Protein AF-A0A7Y5BK40-F1 (afdb_monomer_lite)

Structure (mmCIF, N/CA/C/O backbone):
data_AF-A0A7Y5BK40-F1
#
_entry.id   AF-A0A7Y5BK40-F1
#
loop_
_atom_site.group_PDB
_atom_site.id
_atom_site.type_symbol
_atom_site.label_atom_id
_atom_site.label_alt_id
_atom_site.label_comp_id
_atom_site.label_asym_id
_atom_site.label_entity_id
_atom_site.label_seq_id
_atom_site.pdbx_PDB_ins_code
_atom_site.Cartn_x
_atom_site.Cartn_y
_atom_site.Cartn_z
_atom_site.occupancy
_atom_site.B_iso_or_equiv
_atom_site.auth_seq_id
_atom_site.auth_comp_id
_atom_site.auth_asym_id
_atom_site.auth_atom_id
_atom_site.pdbx_PDB_model_num
ATOM 1 N N . MET A 1 1 ? -19.038 -24.715 34.604 1.00 41.62 1 MET A N 1
ATOM 2 C CA . MET A 1 1 ? -19.069 -23.880 33.387 1.00 41.62 1 MET A CA 1
ATOM 3 C C . MET A 1 1 ? -17.749 -23.137 33.323 1.00 41.62 1 MET A C 1
ATOM 5 O O . MET A 1 1 ? -17.546 -22.232 34.121 1.00 41.62 1 MET A O 1
ATOM 9 N N . SER A 1 2 ? -16.806 -23.615 32.508 1.00 33.12 2 SER A N 1
ATOM 10 C CA . SER A 1 2 ? -15.479 -23.007 32.365 1.00 33.12 2 SER A CA 1
ATOM 11 C C . SER A 1 2 ? -15.475 -21.939 31.278 1.00 33.12 2 SER A C 1
ATOM 13 O O . SER A 1 2 ? -16.133 -22.059 30.253 1.00 33.12 2 SER A O 1
ATOM 15 N N . PHE A 1 3 ? -14.690 -20.905 31.541 1.00 35.84 3 PHE A N 1
ATOM 16 C CA . PHE A 1 3 ? -14.578 -19.623 30.849 1.00 35.84 3 PHE A CA 1
ATOM 17 C C . PHE A 1 3 ? -13.839 -19.689 29.489 1.00 35.84 3 PHE A C 1
ATOM 19 O O . PHE A 1 3 ? -13.242 -18.700 29.078 1.00 35.84 3 PHE A O 1
ATOM 26 N N . LEU A 1 4 ? -13.795 -20.854 28.825 1.00 36.12 4 LEU A N 1
ATOM 27 C CA . LEU A 1 4 ? -12.798 -21.156 27.779 1.00 36.12 4 LEU A CA 1
ATOM 28 C C . LEU A 1 4 ? -13.334 -21.656 26.428 1.00 36.12 4 LEU A C 1
ATOM 30 O O . LEU A 1 4 ? -12.528 -21.908 25.539 1.00 36.12 4 LEU A O 1
ATOM 34 N N . ASP A 1 5 ? -14.646 -21.726 26.213 1.00 36.44 5 ASP A N 1
ATOM 35 C CA . ASP A 1 5 ? -15.182 -22.291 24.960 1.00 36.44 5 ASP A CA 1
ATOM 36 C C . ASP A 1 5 ? -15.628 -21.231 23.928 1.00 36.44 5 ASP A C 1
ATOM 38 O O . ASP A 1 5 ? -16.372 -21.550 23.008 1.00 36.44 5 ASP A O 1
ATOM 42 N N . PHE A 1 6 ? -15.195 -19.966 24.057 1.00 40.88 6 PHE A N 1
ATOM 43 C CA . PHE A 1 6 ? -15.760 -18.848 23.275 1.00 40.88 6 PHE A CA 1
ATOM 44 C C . PHE A 1 6 ? -14.983 -18.397 22.025 1.00 40.88 6 PHE A C 1
ATOM 46 O O . PHE A 1 6 ? -15.452 -17.495 21.345 1.00 40.88 6 PHE A O 1
ATOM 53 N N . TYR A 1 7 ? -13.836 -18.981 21.667 1.00 42.34 7 TYR A N 1
ATOM 54 C CA . TYR A 1 7 ? -13.137 -18.585 20.431 1.00 42.34 7 TYR A CA 1
ATOM 55 C C . TYR A 1 7 ? -12.443 -19.771 19.763 1.00 42.34 7 TYR A C 1
ATOM 57 O O . TYR A 1 7 ? -11.302 -20.105 20.076 1.00 42.34 7 TYR A O 1
ATOM 65 N N . LYS A 1 8 ? -13.148 -20.396 18.819 1.00 38.66 8 LYS A N 1
ATOM 66 C CA . LYS A 1 8 ? -12.575 -21.273 17.792 1.00 38.66 8 LYS A CA 1
ATOM 67 C C . LYS A 1 8 ? -13.267 -21.029 16.452 1.00 38.66 8 LYS A C 1
ATOM 69 O O . LYS A 1 8 ? -13.804 -21.957 15.870 1.00 38.66 8 LYS A O 1
ATOM 74 N N . ASP A 1 9 ? -13.232 -19.790 15.984 1.00 39.72 9 ASP A N 1
ATOM 75 C CA . ASP A 1 9 ? -13.427 -19.501 14.565 1.00 39.72 9 ASP A CA 1
ATOM 76 C C . ASP A 1 9 ? -12.116 -18.893 14.066 1.00 39.72 9 ASP A C 1
ATOM 78 O O . ASP A 1 9 ? -11.862 -17.696 14.203 1.00 39.72 9 ASP A O 1
ATOM 82 N N . GLU A 1 10 ? -11.21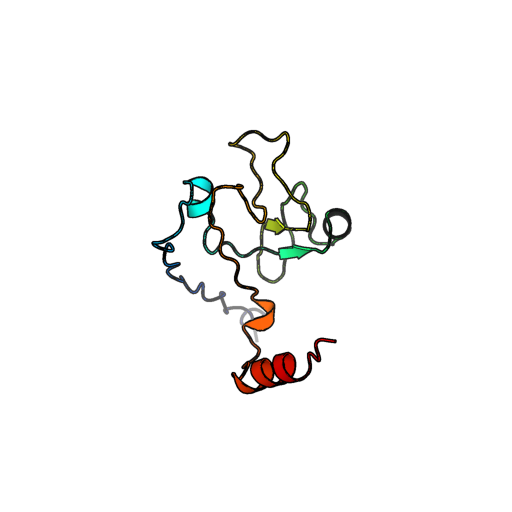7 -19.754 13.585 1.00 44.06 10 GLU A N 1
ATOM 83 C CA . GLU A 1 10 ? -10.088 -19.293 12.779 1.00 44.06 10 GLU A CA 1
ATOM 84 C C . GLU A 1 10 ? -10.645 -18.764 11.448 1.00 44.06 10 GLU A C 1
ATOM 86 O O . GLU A 1 10 ? -11.518 -19.412 10.866 1.00 44.06 10 GLU A O 1
ATOM 91 N N . PRO A 1 11 ? -10.192 -17.601 10.947 1.00 41.81 11 PRO A N 1
ATOM 92 C CA . PRO A 1 11 ? -10.684 -17.091 9.678 1.00 41.81 11 PRO A CA 1
ATOM 93 C C . PRO A 1 11 ? -10.263 -18.042 8.554 1.00 41.81 11 PRO A C 1
ATOM 95 O O . PRO A 1 11 ? -9.072 -18.259 8.326 1.00 41.81 11 PRO A O 1
ATOM 98 N N . GLU A 1 12 ? -11.245 -18.603 7.847 1.00 41.88 12 GLU A N 1
ATOM 99 C CA . GLU A 1 12 ? -11.020 -19.389 6.636 1.00 41.88 12 GLU A CA 1
ATOM 100 C C . GLU A 1 12 ? -10.249 -18.538 5.616 1.00 41.88 12 GLU A C 1
ATOM 102 O O . GLU A 1 12 ? -10.774 -17.596 5.017 1.00 41.88 12 GLU A O 1
ATOM 107 N N . ILE A 1 13 ? -8.969 -18.856 5.417 1.00 39.44 13 ILE A N 1
ATOM 108 C CA . ILE A 1 13 ? -8.157 -18.229 4.378 1.00 39.44 13 ILE A CA 1
ATOM 109 C C . ILE A 1 13 ? -8.593 -18.843 3.048 1.00 39.44 13 ILE A C 1
ATOM 111 O O . ILE A 1 13 ? -8.106 -19.897 2.641 1.00 39.44 13 ILE A O 1
ATOM 115 N N . HIS A 1 14 ? -9.528 -18.191 2.360 1.00 42.00 14 HIS A N 1
ATOM 116 C CA . HIS A 1 14 ? -9.843 -18.527 0.977 1.00 42.00 14 HIS A CA 1
ATOM 117 C C . HIS A 1 14 ? -8.618 -18.244 0.099 1.00 42.00 14 HIS A C 1
ATOM 119 O O . HIS A 1 14 ? -8.303 -17.098 -0.229 1.00 42.00 14 HIS A O 1
ATOM 125 N N . THR A 1 15 ? -7.915 -19.305 -0.290 1.00 36.12 15 THR A N 1
ATOM 126 C CA . THR A 1 15 ? -6.848 -19.260 -1.288 1.00 36.12 15 THR A CA 1
ATOM 127 C C . THR A 1 15 ? -7.466 -18.995 -2.659 1.00 36.12 15 THR A C 1
ATOM 129 O O . THR A 1 15 ? -7.873 -19.899 -3.383 1.00 36.12 15 THR A O 1
ATOM 132 N N . HIS A 1 16 ? -7.592 -17.721 -3.018 1.00 45.84 16 HIS A N 1
ATOM 133 C CA 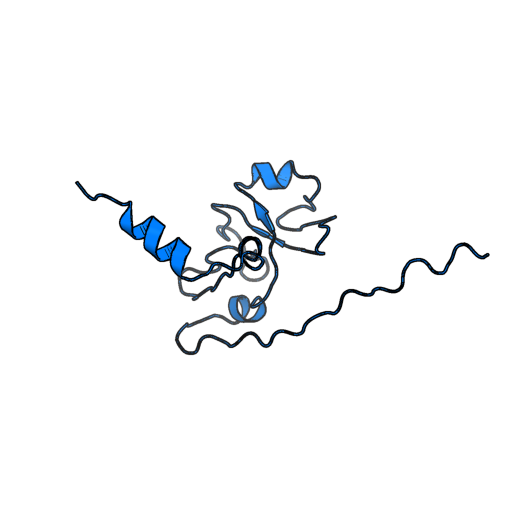. HIS A 1 16 ? -8.012 -17.337 -4.358 1.00 45.84 16 HIS A CA 1
ATOM 134 C C . HIS A 1 16 ? -6.845 -17.520 -5.340 1.00 45.84 16 HIS A C 1
ATOM 136 O O . HIS A 1 16 ? -5.777 -16.936 -5.164 1.00 45.84 16 HIS A O 1
ATOM 142 N N . GLU A 1 17 ? -7.046 -18.317 -6.394 1.00 41.06 17 GLU A N 1
ATOM 143 C CA . GLU A 1 17 ? -6.146 -18.327 -7.550 1.00 41.06 17 GLU A CA 1
ATOM 144 C C . GLU A 1 17 ? -6.320 -17.015 -8.323 1.00 41.06 17 GLU A C 1
ATOM 146 O O . GLU A 1 17 ? -7.280 -16.822 -9.072 1.00 41.06 17 GLU A O 1
ATOM 151 N N . PHE A 1 18 ? -5.386 -16.085 -8.140 1.00 47.22 18 PHE A N 1
ATOM 152 C CA . PHE A 1 18 ? -5.334 -14.870 -8.943 1.00 47.22 18 PHE A CA 1
ATOM 153 C C . PHE A 1 18 ? -4.808 -15.217 -10.339 1.00 47.22 18 PHE A C 1
ATOM 155 O O . PHE A 1 18 ? -3.628 -15.516 -10.531 1.00 47.22 18 PHE A O 1
ATOM 162 N N . LEU A 1 19 ? -5.690 -15.188 -11.340 1.00 43.47 19 LEU A N 1
ATOM 163 C CA . LEU A 1 19 ? -5.299 -15.394 -12.731 1.00 43.47 19 LEU A CA 1
ATOM 164 C C . LEU A 1 19 ? -4.475 -14.198 -13.221 1.00 43.47 19 LEU A C 1
ATOM 166 O O . LEU A 1 19 ? -5.007 -13.116 -13.461 1.00 43.47 19 LEU A O 1
ATOM 170 N N . LYS A 1 20 ? -3.171 -14.421 -13.432 1.00 52.53 20 LYS A N 1
ATOM 171 C CA . LYS A 1 20 ? -2.280 -13.523 -14.182 1.00 52.53 20 LYS A CA 1
ATOM 172 C C . LYS A 1 20 ? -2.964 -13.112 -15.489 1.00 52.53 20 LYS A C 1
ATOM 174 O O . LYS A 1 20 ? -3.127 -13.938 -16.389 1.00 52.53 20 LYS A O 1
ATOM 179 N N . SER A 1 21 ? -3.347 -11.842 -15.613 1.00 48.88 21 SER A N 1
ATOM 180 C CA . SER A 1 21 ? -3.910 -11.300 -16.851 1.00 48.88 21 SER A CA 1
ATOM 181 C C . SER A 1 21 ? -2.945 -11.550 -18.016 1.00 48.88 21 SER A C 1
ATOM 183 O O . SER A 1 21 ? -1.838 -11.014 -18.048 1.00 48.88 21 SER A O 1
ATOM 185 N N . LYS A 1 22 ? -3.356 -12.367 -18.999 1.00 52.81 22 LYS A 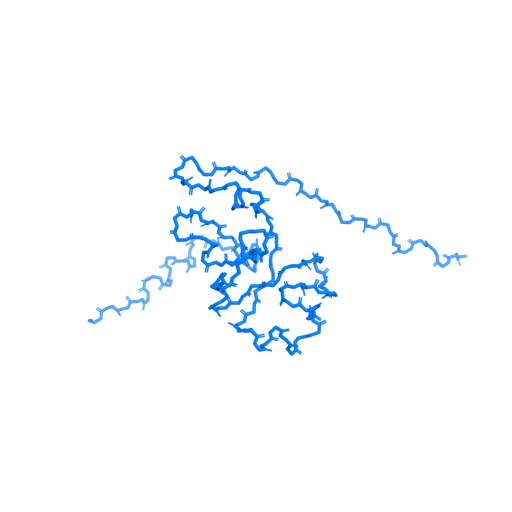N 1
ATOM 186 C CA . LYS A 1 22 ? -2.522 -12.743 -20.161 1.00 52.81 22 LYS A CA 1
ATOM 187 C C . LYS A 1 22 ? -2.134 -11.552 -21.053 1.00 52.81 22 LYS A C 1
ATOM 189 O O . LYS A 1 22 ? -1.271 -11.702 -21.910 1.00 52.81 22 LYS A O 1
ATOM 194 N N . LYS A 1 23 ? -2.784 -10.392 -20.887 1.00 52.09 23 LYS A N 1
ATOM 195 C CA . LYS A 1 23 ? -2.602 -9.196 -21.728 1.00 52.09 23 LYS A CA 1
ATOM 196 C C . LYS A 1 23 ? -1.710 -8.115 -21.110 1.00 52.09 23 LYS A C 1
ATOM 198 O O . LYS A 1 23 ? -1.440 -7.128 -21.787 1.00 52.09 23 LYS A O 1
ATOM 203 N N . ARG A 1 24 ? -1.261 -8.257 -19.858 1.00 57.41 24 ARG A N 1
ATOM 204 C CA . ARG A 1 24 ? -0.502 -7.204 -19.170 1.00 57.41 24 ARG A CA 1
ATOM 205 C C . ARG A 1 24 ? 0.947 -7.622 -18.935 1.00 57.41 24 ARG A C 1
ATOM 207 O O . ARG A 1 24 ? 1.214 -8.645 -18.310 1.00 57.41 24 ARG A O 1
ATOM 214 N N . VAL A 1 25 ? 1.886 -6.803 -19.408 1.00 67.94 25 VAL A N 1
ATOM 215 C CA . VAL A 1 25 ? 3.281 -6.885 -18.965 1.00 67.94 25 VAL A CA 1
ATOM 216 C C . VAL A 1 25 ? 3.288 -6.479 -17.490 1.00 67.94 25 VAL A C 1
ATOM 218 O O . VAL A 1 25 ? 2.808 -5.407 -17.128 1.00 67.94 25 VAL A O 1
ATOM 221 N N . SER A 1 26 ? 3.748 -7.377 -16.626 1.00 71.56 26 SER A N 1
ATOM 222 C CA . SER A 1 26 ? 3.900 -7.138 -15.192 1.00 71.56 26 SER A CA 1
ATOM 223 C C . SER A 1 26 ? 5.292 -7.602 -14.808 1.00 71.56 26 SER A C 1
ATOM 225 O O . SER A 1 26 ? 5.670 -8.731 -15.140 1.00 71.56 26 SER A O 1
ATOM 227 N N . CYS A 1 27 ? 6.062 -6.734 -14.152 1.00 75.88 27 CYS A N 1
ATOM 228 C CA . CYS A 1 27 ? 7.360 -7.115 -13.616 1.00 75.88 27 CYS A CA 1
ATOM 229 C C . CYS A 1 27 ? 7.193 -8.136 -12.481 1.00 75.88 27 CYS A C 1
ATOM 231 O O . CYS A 1 27 ? 6.082 -8.409 -12.009 1.00 75.88 27 CYS A O 1
ATOM 233 N N . GLU A 1 28 ? 8.307 -8.716 -12.047 1.00 78.94 28 GLU A N 1
ATOM 234 C CA . GLU A 1 28 ? 8.320 -9.698 -10.964 1.00 78.94 28 GLU A CA 1
ATOM 235 C C . GLU A 1 28 ? 7.758 -9.113 -9.663 1.00 78.94 28 GLU A C 1
ATOM 237 O O . GLU A 1 28 ? 6.865 -9.714 -9.073 1.00 78.94 28 GLU A O 1
ATOM 242 N N . PHE A 1 29 ? 8.152 -7.886 -9.304 1.00 79.69 29 PHE A N 1
ATOM 243 C CA . PHE A 1 29 ? 7.633 -7.189 -8.125 1.00 79.69 29 PHE A CA 1
ATOM 244 C C . PHE A 1 29 ? 6.105 -7.040 -8.158 1.00 79.69 29 PHE A C 1
ATOM 246 O O . PHE A 1 29 ? 5.421 -7.438 -7.220 1.00 79.69 29 PHE A O 1
ATOM 253 N N . CYS A 1 30 ? 5.541 -6.519 -9.251 1.00 77.06 30 CYS A N 1
ATOM 254 C CA . CYS A 1 30 ? 4.090 -6.354 -9.376 1.00 77.06 30 CYS A CA 1
ATOM 255 C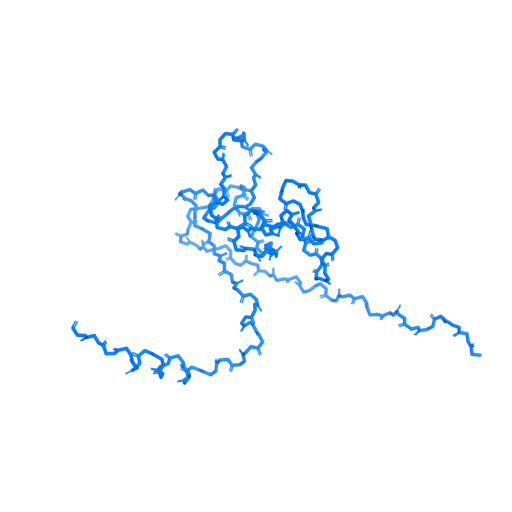 C . CYS A 1 30 ? 3.356 -7.700 -9.370 1.00 77.06 30 CYS A C 1
ATOM 257 O O . CYS A 1 30 ? 2.282 -7.809 -8.788 1.00 77.06 30 CYS A O 1
ATOM 259 N N . SER A 1 31 ? 3.932 -8.721 -10.014 1.00 79.44 31 SER A N 1
ATOM 260 C CA . SER A 1 31 ? 3.352 -10.068 -10.049 1.00 79.44 31 SER A CA 1
ATOM 261 C C . SER A 1 31 ? 3.352 -10.726 -8.664 1.00 79.44 31 SER A C 1
ATOM 263 O O . SER A 1 31 ? 2.408 -11.440 -8.343 1.00 79.44 31 SER A O 1
ATOM 265 N N . ALA A 1 32 ? 4.377 -10.472 -7.844 1.00 81.56 32 ALA A N 1
ATOM 266 C CA . ALA A 1 32 ? 4.495 -11.010 -6.489 1.00 81.56 32 ALA A CA 1
ATOM 267 C C . ALA A 1 32 ? 3.460 -10.430 -5.507 1.00 81.56 32 ALA A C 1
ATOM 269 O O . ALA A 1 32 ? 3.176 -11.051 -4.489 1.00 81.56 32 ALA A O 1
ATOM 270 N N . HIS A 1 33 ? 2.875 -9.271 -5.822 1.00 82.12 33 HIS A N 1
ATOM 271 C CA . HIS A 1 33 ? 1.900 -8.583 -4.969 1.00 82.12 33 HIS A CA 1
ATOM 272 C C . HIS A 1 33 ? 0.456 -8.693 -5.483 1.00 82.12 33 HIS A C 1
ATOM 274 O O . HIS A 1 33 ? -0.421 -7.933 -5.064 1.00 82.12 33 HIS A O 1
ATOM 280 N N . TRP A 1 34 ? 0.176 -9.613 -6.408 1.00 80.88 34 TRP A N 1
ATOM 281 C CA . TRP A 1 34 ? -1.200 -9.863 -6.825 1.00 80.88 34 TRP A CA 1
ATOM 282 C C . TRP A 1 34 ? -2.020 -10.528 -5.734 1.00 80.88 34 TRP A C 1
ATOM 284 O O . TRP A 1 34 ? -1.575 -11.459 -5.073 1.00 80.88 34 TRP A O 1
ATOM 294 N N . GLY A 1 35 ? -3.242 -10.026 -5.571 1.00 79.50 35 GLY A N 1
ATOM 295 C CA . GLY A 1 35 ? -4.140 -10.476 -4.518 1.00 79.50 35 GLY A CA 1
ATOM 296 C C . GLY A 1 35 ? -3.864 -9.885 -3.143 1.00 79.50 35 GLY A C 1
ATOM 297 O O . GLY A 1 35 ? -4.640 -10.135 -2.223 1.00 79.50 35 GLY A O 1
ATOM 298 N N . THR A 1 36 ? -2.814 -9.073 -3.000 1.00 85.75 36 THR A N 1
ATOM 299 C CA . THR A 1 36 ? -2.542 -8.353 -1.759 1.00 85.75 36 THR A CA 1
ATOM 300 C C . THR A 1 36 ? -3.726 -7.462 -1.405 1.00 85.75 36 THR A C 1
ATOM 302 O O . THR A 1 36 ? -4.119 -6.580 -2.170 1.00 85.75 36 THR A O 1
ATOM 305 N N . ILE A 1 37 ? -4.289 -7.694 -0.222 1.00 87.00 37 ILE A N 1
ATOM 306 C CA . ILE A 1 37 ? -5.324 -6.836 0.344 1.00 87.00 37 ILE A CA 1
ATOM 307 C C . ILE A 1 37 ? -4.626 -5.604 0.916 1.00 87.00 37 ILE A C 1
ATOM 309 O O . ILE A 1 37 ? -3.699 -5.720 1.717 1.00 87.00 37 ILE A O 1
ATOM 313 N N . ILE A 1 38 ? -5.078 -4.432 0.484 1.00 89.44 38 ILE A N 1
ATOM 314 C CA . ILE A 1 38 ? -4.551 -3.127 0.884 1.00 89.44 38 ILE A CA 1
ATOM 315 C C . ILE A 1 38 ? -5.638 -2.313 1.575 1.00 89.44 38 ILE A C 1
ATOM 317 O O . ILE A 1 38 ? -6.828 -2.511 1.316 1.00 89.44 38 ILE A O 1
ATOM 321 N N . ARG A 1 39 ? -5.226 -1.374 2.428 1.00 90.69 39 ARG A N 1
ATOM 322 C CA . ARG A 1 39 ? -6.118 -0.384 3.027 1.00 90.69 39 ARG A CA 1
ATOM 323 C C . ARG A 1 39 ? -5.924 0.932 2.303 1.00 90.69 39 ARG A C 1
ATOM 325 O O . ARG A 1 39 ? -4.795 1.394 2.166 1.00 90.69 39 ARG A O 1
ATOM 332 N N . VAL A 1 40 ? -7.020 1.499 1.819 1.00 90.69 40 VAL A N 1
ATOM 333 C CA . VAL A 1 40 ? -6.996 2.761 1.082 1.00 90.69 40 VAL A CA 1
ATOM 334 C C . VAL A 1 40 ? -7.311 3.904 2.038 1.00 90.69 40 VAL A C 1
ATOM 336 O O . VAL A 1 40 ? -8.265 3.803 2.807 1.00 90.69 40 VAL A O 1
ATOM 339 N N . PHE A 1 41 ? -6.503 4.952 1.961 1.00 92.12 41 PHE A N 1
ATOM 340 C CA . PHE A 1 41 ? -6.680 6.247 2.610 1.00 92.12 41 PHE A CA 1
ATOM 341 C C . PHE A 1 41 ? -6.791 7.328 1.523 1.00 92.12 41 PHE A C 1
ATOM 343 O O . PHE A 1 41 ? -6.365 7.114 0.384 1.00 92.12 41 PHE A O 1
ATOM 350 N N . GLU A 1 42 ? -7.385 8.467 1.851 1.00 91.19 42 GLU A N 1
ATOM 351 C CA . GLU A 1 42 ? -7.521 9.629 0.977 1.00 91.19 42 GLU A CA 1
ATOM 352 C C . GLU A 1 42 ? -6.142 10.202 0.632 1.00 91.19 42 GLU A C 1
ATOM 354 O O . GLU A 1 42 ? -5.771 10.279 -0.544 1.00 91.19 42 GLU A O 1
ATOM 359 N N . ASP A 1 43 ? -5.343 10.508 1.655 1.00 94.38 43 ASP A N 1
ATOM 360 C CA . ASP A 1 43 ? -3.990 11.040 1.523 1.00 94.38 43 ASP A CA 1
ATOM 361 C C . ASP A 1 43 ? -3.020 10.458 2.574 1.00 94.38 43 ASP A C 1
ATOM 363 O O . ASP A 1 43 ? -3.381 9.628 3.413 1.00 94.38 43 ASP A O 1
ATOM 367 N N . GLU A 1 44 ? -1.744 10.846 2.480 1.00 95.06 44 GLU A N 1
ATOM 368 C CA . GLU A 1 44 ? -0.697 10.390 3.406 1.00 95.06 44 GLU A CA 1
ATOM 369 C C . GLU A 1 44 ? -0.985 10.829 4.841 1.00 95.06 44 GLU A C 1
ATOM 371 O O . GLU A 1 44 ? -0.774 10.070 5.783 1.00 95.06 44 GLU A O 1
ATOM 376 N N . LYS A 1 45 ? -1.513 12.043 5.003 1.00 96.88 45 LYS A N 1
ATOM 377 C CA . LYS A 1 45 ? -1.752 12.645 6.307 1.00 96.88 45 LYS A CA 1
ATOM 378 C C . LYS A 1 45 ? -2.859 11.904 7.053 1.00 96.88 45 LYS A C 1
ATOM 380 O O . LYS A 1 45 ? -2.696 11.620 8.236 1.00 96.88 45 LYS A O 1
ATOM 385 N N . GLU A 1 46 ? -3.948 11.546 6.374 1.00 96.50 46 GLU A N 1
ATOM 386 C CA . GLU A 1 46 ? -5.014 10.726 6.955 1.00 96.50 46 GLU A CA 1
ATOM 387 C C . GLU A 1 46 ? -4.455 9.390 7.454 1.00 96.50 46 GLU A C 1
ATOM 389 O O . GLU A 1 46 ? -4.788 8.945 8.555 1.00 96.50 46 GLU A O 1
ATOM 394 N N . PHE A 1 47 ? -3.573 8.757 6.674 1.00 96.38 47 PHE A N 1
ATOM 395 C CA . PHE A 1 47 ? -2.938 7.518 7.098 1.00 96.38 47 PHE A CA 1
ATOM 396 C C . PHE A 1 47 ? -2.066 7.717 8.344 1.00 96.38 47 PHE A C 1
ATOM 398 O O . PHE A 1 47 ? -2.217 6.949 9.296 1.00 96.38 47 PHE A O 1
ATOM 405 N N . GLU A 1 48 ? -1.208 8.739 8.373 1.00 97.25 48 GLU A N 1
ATOM 406 C CA . GLU A 1 48 ? -0.329 9.049 9.512 1.00 97.25 48 GLU A CA 1
ATOM 407 C C . GLU A 1 48 ? -1.095 9.403 10.797 1.00 97.25 48 GLU A C 1
ATOM 409 O O . GLU A 1 48 ? -0.658 9.058 11.895 1.00 97.25 48 GLU A O 1
ATOM 414 N N . GLU A 1 49 ? -2.255 10.052 10.674 1.00 97.75 49 GLU A N 1
ATOM 415 C CA . GLU A 1 49 ? -3.134 10.395 11.800 1.00 97.75 49 GLU A CA 1
ATOM 416 C C . GLU A 1 49 ? -4.031 9.219 12.239 1.00 97.75 49 GLU A C 1
ATOM 418 O O . GLU A 1 49 ? -4.655 9.263 13.304 1.00 97.75 49 GLU A O 1
ATOM 423 N N . SER A 1 50 ? -4.097 8.145 11.446 1.00 96.81 50 SER A N 1
ATOM 424 C CA . SER A 1 50 ? -4.951 6.991 11.723 1.00 96.81 50 SER A CA 1
ATOM 425 C C . SER A 1 50 ? -4.409 6.108 12.862 1.00 96.81 50 SER A C 1
ATOM 427 O O . SER A 1 50 ? -3.197 5.978 13.050 1.00 96.81 50 SER A O 1
ATOM 429 N N . PRO A 1 51 ? -5.278 5.359 13.575 1.00 96.88 51 PRO A N 1
ATOM 430 C CA . PRO A 1 51 ? -4.843 4.350 14.553 1.00 96.88 51 PRO A CA 1
ATOM 431 C C . PRO A 1 51 ? -4.117 3.152 13.914 1.00 96.88 51 PRO A C 1
ATOM 433 O O . PRO A 1 51 ? -3.700 2.225 14.616 1.00 96.88 51 PRO A O 1
ATOM 436 N N . TYR A 1 52 ? -4.011 3.149 12.585 1.00 96.94 52 TYR A N 1
ATOM 437 C CA . TYR A 1 52 ? -3.431 2.084 11.792 1.00 96.94 52 TYR A CA 1
ATOM 438 C C . TYR A 1 52 ? -1.999 2.385 11.336 1.00 96.94 52 TYR A C 1
ATOM 440 O O . TYR A 1 52 ? -1.392 1.534 10.687 1.00 96.94 52 TYR A O 1
ATOM 448 N N . TYR A 1 53 ? -1.442 3.555 11.665 1.00 97.44 53 TYR A N 1
ATOM 449 C CA . TYR A 1 53 ? -0.094 3.937 11.254 1.00 97.44 53 TYR A CA 1
ATOM 450 C C . TYR A 1 53 ? 0.993 3.149 11.996 1.00 97.44 53 TYR A C 1
ATOM 452 O O . TYR A 1 53 ? 1.184 3.293 13.203 1.00 97.44 53 TYR A O 1
ATOM 460 N N . GLY A 1 54 ? 1.727 2.315 11.257 1.00 95.69 54 GLY A N 1
ATOM 461 C CA . GLY A 1 54 ? 2.892 1.569 11.740 1.00 95.69 54 GLY A CA 1
ATOM 462 C C . GLY A 1 54 ? 4.240 2.148 11.305 1.00 95.69 54 GLY A C 1
ATOM 463 O O . GLY A 1 54 ? 5.272 1.556 11.617 1.00 95.69 54 GLY A O 1
ATOM 464 N N . GLY A 1 55 ? 4.242 3.272 10.579 1.00 95.25 55 GLY A N 1
ATOM 465 C CA . GLY A 1 55 ? 5.424 3.840 9.931 1.00 95.25 55 GLY A CA 1
ATOM 466 C C . GLY A 1 55 ? 5.574 3.423 8.464 1.00 95.25 55 GLY A C 1
ATOM 467 O O . GLY A 1 55 ? 5.315 2.280 8.078 1.00 95.25 55 GLY A O 1
ATOM 468 N N . GLY A 1 56 ? 6.023 4.361 7.628 1.00 93.38 56 GLY A N 1
ATOM 469 C CA . GLY A 1 56 ? 6.155 4.144 6.187 1.00 93.38 56 GLY A CA 1
ATOM 470 C C . GLY A 1 56 ? 4.796 3.893 5.537 1.00 93.38 56 GLY A C 1
ATOM 471 O O . GLY A 1 56 ? 3.941 4.757 5.625 1.00 93.38 56 GLY A O 1
ATOM 472 N N . ASP A 1 57 ? 4.590 2.727 4.916 1.00 94.56 57 ASP A N 1
ATOM 473 C CA . ASP A 1 57 ? 3.284 2.258 4.429 1.00 94.56 57 ASP A CA 1
ATOM 474 C C . ASP A 1 57 ? 2.733 1.050 5.209 1.00 94.56 57 ASP A C 1
ATOM 476 O O . ASP A 1 57 ? 1.805 0.373 4.755 1.00 94.56 57 ASP A O 1
ATOM 480 N N . THR A 1 58 ? 3.297 0.784 6.390 1.00 96.12 58 THR A N 1
ATOM 481 C CA . THR A 1 58 ? 2.938 -0.365 7.225 1.00 96.12 58 THR A CA 1
ATOM 482 C C . THR A 1 58 ? 1.657 -0.101 8.000 1.00 96.12 58 THR A C 1
ATOM 484 O O . THR A 1 58 ? 1.580 0.838 8.792 1.00 96.12 58 THR A O 1
ATOM 487 N N . VAL A 1 59 ? 0.677 -0.988 7.842 1.00 96.38 59 VAL A N 1
ATOM 488 C CA . VAL A 1 59 ? -0.588 -0.959 8.583 1.00 96.38 59 VAL A CA 1
ATOM 489 C C . VAL A 1 59 ? -0.507 -1.851 9.823 1.00 96.38 59 VAL A C 1
ATOM 491 O O . VAL A 1 59 ? -0.177 -3.038 9.741 1.00 96.38 59 VAL A O 1
ATOM 494 N N . ILE A 1 60 ? -0.861 -1.286 10.977 1.00 97.25 60 ILE A N 1
ATOM 495 C CA . ILE A 1 60 ? -1.021 -1.991 12.256 1.00 97.25 60 ILE A CA 1
ATOM 496 C C . ILE A 1 60 ? -2.488 -1.993 12.686 1.00 97.25 60 ILE A C 1
ATOM 498 O O . ILE A 1 60 ? -3.268 -1.175 12.222 1.00 97.25 60 ILE A O 1
ATOM 502 N N . ASN A 1 61 ? -2.873 -2.908 13.581 1.00 93.25 61 ASN A N 1
ATOM 503 C CA . ASN A 1 61 ? -4.200 -2.946 14.224 1.00 93.25 61 ASN A CA 1
ATOM 504 C C . ASN A 1 61 ? -5.419 -2.959 13.276 1.00 93.25 61 ASN A C 1
ATOM 506 O O . ASN A 1 61 ? -6.536 -2.662 13.698 1.00 93.25 61 ASN A O 1
ATOM 510 N N . ASP A 1 62 ? -5.230 -3.306 12.002 1.00 93.19 62 ASP A N 1
ATOM 511 C CA . ASP A 1 62 ? -6.325 -3.428 11.048 1.00 93.19 62 ASP A CA 1
ATOM 512 C C . ASP A 1 62 ? -7.216 -4.633 11.404 1.00 93.19 62 ASP A C 1
ATOM 514 O O . ASP A 1 62 ? -6.700 -5.749 11.527 1.00 93.19 62 ASP A O 1
ATOM 518 N N . PRO A 1 63 ? -8.542 -4.449 11.550 1.00 89.44 63 PRO A N 1
ATOM 519 C CA . PRO A 1 63 ? -9.457 -5.524 11.939 1.00 89.44 63 PRO A CA 1
ATOM 520 C C . PRO A 1 63 ? -9.554 -6.656 10.906 1.00 89.44 63 PRO A C 1
ATOM 522 O O . PRO A 1 63 ? -9.930 -7.768 11.259 1.00 89.44 63 PRO A O 1
ATOM 525 N N . ASN A 1 64 ? -9.192 -6.397 9.649 1.00 85.62 64 ASN A N 1
ATOM 526 C CA . ASN A 1 64 ? -9.153 -7.372 8.562 1.00 85.62 64 ASN A CA 1
ATOM 527 C C . ASN A 1 64 ? -7.732 -7.915 8.321 1.00 85.62 64 ASN A C 1
ATOM 529 O O . ASN A 1 64 ? -7.482 -8.579 7.316 1.00 85.62 64 ASN A O 1
ATOM 533 N N . GLY A 1 65 ? -6.778 -7.613 9.210 1.00 88.88 65 GLY A N 1
ATOM 534 C CA . GLY A 1 65 ? -5.406 -8.112 9.129 1.00 88.88 65 GLY A CA 1
ATOM 535 C C . GLY A 1 65 ? -4.560 -7.495 8.012 1.00 88.88 65 GLY A C 1
ATOM 536 O O . GLY A 1 65 ? -3.471 -8.003 7.739 1.00 88.88 65 GLY A O 1
ATOM 537 N N . VAL A 1 66 ? -5.022 -6.408 7.385 1.00 93.31 66 VAL A N 1
ATOM 53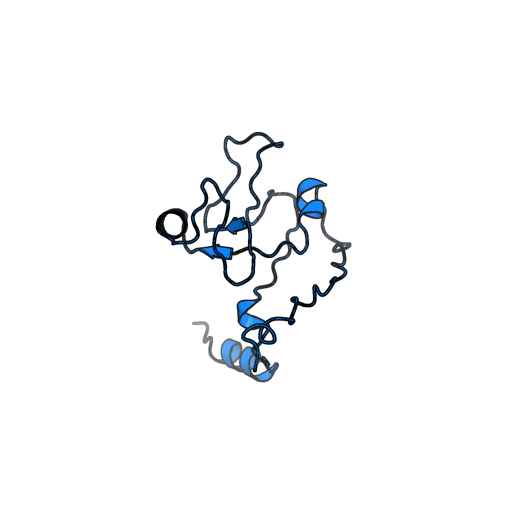8 C CA . VAL A 1 66 ? -4.288 -5.708 6.321 1.00 93.31 66 VAL A CA 1
ATOM 539 C C . VAL A 1 66 ? -2.958 -5.165 6.843 1.00 93.31 66 VAL A C 1
ATOM 541 O O . VAL A 1 66 ? -2.864 -4.717 7.984 1.00 93.31 66 VAL A O 1
ATOM 544 N N . LYS A 1 67 ? -1.917 -5.228 6.005 1.00 94.25 67 LYS A N 1
ATOM 545 C CA . LYS A 1 67 ? -0.539 -4.846 6.365 1.00 94.25 67 LYS A CA 1
ATOM 546 C C . LYS A 1 67 ? 0.017 -3.661 5.587 1.00 94.25 67 LYS A C 1
ATOM 548 O O . LYS A 1 67 ? 1.068 -3.156 5.960 1.00 94.25 67 LYS A O 1
ATOM 553 N N . ILE A 1 68 ? -0.675 -3.217 4.540 1.00 93.56 68 ILE A N 1
ATOM 554 C CA . ILE A 1 68 ? -0.171 -2.201 3.614 1.00 93.56 68 ILE A CA 1
ATOM 555 C C . ILE A 1 68 ? -1.223 -1.117 3.398 1.00 93.56 68 ILE A C 1
ATOM 557 O O . ILE A 1 68 ? -2.376 -1.417 3.072 1.00 93.56 68 ILE A O 1
ATOM 561 N N . ALA A 1 69 ? -0.802 0.136 3.549 1.00 94.31 69 ALA A N 1
ATOM 562 C CA . ALA A 1 69 ? -1.592 1.325 3.262 1.00 94.31 69 ALA A CA 1
ATOM 563 C C . ALA A 1 69 ? -1.312 1.834 1.847 1.00 94.31 69 ALA A C 1
ATOM 565 O O . ALA A 1 69 ? -0.177 1.796 1.369 1.00 94.31 69 ALA A O 1
ATOM 566 N N . VAL A 1 70 ? -2.334 2.353 1.177 1.00 91.75 70 VAL A N 1
ATOM 567 C CA . VAL A 1 70 ? -2.228 3.043 -0.113 1.00 91.75 70 VAL A CA 1
ATOM 568 C C . VAL A 1 70 ? -3.048 4.325 -0.045 1.00 91.75 70 VAL A C 1
ATOM 570 O O . VAL A 1 70 ? -4.142 4.319 0.505 1.00 91.75 70 VAL A O 1
ATOM 573 N N . TRP A 1 71 ? -2.535 5.407 -0.622 1.00 91.25 71 TRP A N 1
ATOM 574 C CA . TRP A 1 71 ? -3.207 6.706 -0.689 1.00 91.25 71 TRP A CA 1
ATOM 575 C C . TRP A 1 71 ? -2.963 7.385 -2.037 1.00 91.25 71 TRP A C 1
ATOM 577 O O . TRP A 1 71 ? -2.088 6.964 -2.809 1.00 91.25 71 TRP A O 1
ATOM 587 N N . ALA A 1 72 ? -3.732 8.433 -2.336 1.00 86.69 72 ALA A N 1
ATOM 588 C CA . ALA A 1 72 ? -3.558 9.194 -3.565 1.00 86.69 72 ALA A CA 1
ATOM 589 C C . ALA A 1 72 ? -2.183 9.883 -3.597 1.00 86.69 72 ALA A C 1
ATOM 591 O O . ALA A 1 72 ? -1.770 10.545 -2.652 1.00 86.69 72 ALA A O 1
ATOM 592 N N . GLY A 1 73 ? -1.450 9.726 -4.701 1.00 86.38 73 GLY A N 1
ATOM 593 C CA . GLY A 1 73 ? -0.118 10.318 -4.862 1.00 86.38 73 GLY A CA 1
ATOM 594 C C . GLY A 1 73 ? 1.035 9.500 -4.270 1.00 86.38 73 GLY A C 1
ATOM 595 O O . GLY A 1 73 ? 2.189 9.826 -4.559 1.00 86.38 73 GLY A O 1
ATOM 596 N N . LYS A 1 74 ? 0.764 8.405 -3.539 1.00 89.44 74 LYS A N 1
ATOM 597 C CA . LYS A 1 74 ? 1.799 7.455 -3.102 1.00 89.44 74 LYS A CA 1
ATOM 598 C C . LYS A 1 74 ? 2.596 6.960 -4.307 1.00 89.44 74 LYS A C 1
ATOM 600 O O . LYS A 1 74 ? 2.026 6.456 -5.273 1.00 89.44 74 LYS A O 1
ATOM 605 N N . ASN A 1 75 ? 3.916 7.091 -4.253 1.00 87.56 75 ASN A N 1
ATOM 606 C CA . ASN A 1 75 ? 4.807 6.709 -5.342 1.00 87.56 75 ASN A CA 1
ATOM 607 C C . ASN A 1 75 ? 6.184 6.291 -4.803 1.00 87.56 75 ASN A C 1
ATOM 609 O O . ASN A 1 75 ? 6.467 6.423 -3.615 1.00 87.56 75 ASN A O 1
ATOM 613 N N . ASN A 1 76 ? 7.032 5.787 -5.697 1.00 86.38 76 ASN A N 1
ATOM 614 C CA . ASN A 1 76 ? 8.379 5.313 -5.377 1.00 86.38 76 ASN A CA 1
ATOM 615 C C . ASN A 1 76 ? 9.493 6.286 -5.811 1.00 86.38 76 ASN A C 1
ATOM 617 O O . ASN A 1 76 ? 10.645 5.879 -5.962 1.00 86.38 76 ASN A O 1
ATOM 621 N N . ILE A 1 77 ? 9.182 7.567 -6.044 1.00 85.44 77 ILE A N 1
ATOM 622 C CA . ILE A 1 77 ? 10.200 8.563 -6.407 1.00 85.44 77 ILE A CA 1
ATOM 623 C C . ILE A 1 77 ? 11.211 8.672 -5.260 1.00 85.44 77 ILE A C 1
ATOM 625 O O . ILE A 1 77 ? 10.846 8.893 -4.110 1.00 85.44 77 ILE A O 1
ATOM 629 N N . GLY A 1 78 ? 12.496 8.509 -5.581 1.00 85.94 78 GLY A N 1
ATOM 630 C CA . GLY A 1 78 ? 13.584 8.573 -4.602 1.00 85.94 78 GLY A CA 1
ATOM 631 C C . GLY A 1 78 ? 13.822 7.286 -3.803 1.00 85.94 78 GLY A C 1
ATOM 632 O O . GLY A 1 78 ? 14.721 7.277 -2.966 1.00 85.94 78 GLY A O 1
ATOM 633 N N . ARG A 1 79 ? 13.076 6.204 -4.065 1.00 85.94 79 ARG A N 1
ATOM 634 C CA . ARG A 1 79 ? 13.309 4.874 -3.474 1.00 85.94 79 ARG A CA 1
ATOM 635 C C . ARG A 1 79 ? 14.159 4.000 -4.399 1.00 85.94 79 ARG A C 1
ATOM 637 O O . ARG A 1 79 ? 14.145 4.187 -5.617 1.00 85.94 79 ARG A O 1
ATOM 644 N N . SER A 1 80 ? 14.894 3.046 -3.833 1.00 83.31 80 SER A N 1
ATOM 645 C CA . SER A 1 80 ? 15.544 1.976 -4.598 1.00 83.31 80 SER A CA 1
ATOM 646 C C . SER A 1 80 ? 14.553 0.836 -4.869 1.00 83.31 80 SER A C 1
ATOM 648 O O . SER A 1 80 ? 13.597 0.677 -4.108 1.00 83.31 80 SER A O 1
ATOM 650 N N . PRO A 1 81 ? 14.754 0.034 -5.932 1.00 78.75 81 PRO A N 1
ATOM 651 C CA . PRO A 1 81 ? 13.860 -1.076 -6.261 1.00 78.75 81 PRO A CA 1
ATOM 652 C C . PRO A 1 81 ? 13.634 -2.081 -5.123 1.00 78.75 81 PRO A C 1
ATOM 654 O O . PRO A 1 81 ? 12.537 -2.623 -5.016 1.00 78.75 81 PRO A O 1
ATOM 657 N N . GLU A 1 82 ? 14.640 -2.324 -4.276 1.00 81.56 82 GLU A N 1
ATOM 658 C CA . GLU A 1 82 ? 14.512 -3.190 -3.097 1.00 81.56 82 GLU A CA 1
ATOM 659 C C . GLU A 1 82 ? 13.595 -2.634 -1.990 1.00 81.56 82 GLU A C 1
ATOM 661 O O . GLU A 1 82 ? 13.033 -3.422 -1.233 1.00 81.56 82 GLU A O 1
ATOM 666 N N . ASP A 1 83 ? 13.377 -1.315 -1.949 1.00 83.12 83 ASP A N 1
ATOM 667 C CA . ASP A 1 83 ? 12.596 -0.611 -0.917 1.00 83.12 83 ASP A CA 1
ATOM 668 C C . ASP A 1 83 ? 11.313 0.028 -1.478 1.00 83.12 83 ASP A C 1
ATOM 670 O O . ASP A 1 83 ? 10.766 0.997 -0.926 1.00 83.12 83 ASP A O 1
ATOM 674 N N . PHE A 1 84 ? 10.839 -0.480 -2.617 1.00 85.44 84 PHE A N 1
ATOM 675 C CA . PHE A 1 84 ? 9.608 -0.013 -3.233 1.00 85.44 84 PHE A CA 1
ATOM 676 C C . PHE A 1 84 ? 8.388 -0.349 -2.387 1.00 85.44 84 PHE A C 1
ATOM 678 O O . PHE A 1 84 ? 8.149 -1.485 -1.983 1.00 85.44 84 PHE A O 1
ATOM 685 N N . TRP A 1 85 ? 7.558 0.666 -2.198 1.00 89.94 85 TRP A N 1
ATOM 686 C CA . TRP A 1 85 ? 6.221 0.515 -1.675 1.00 89.94 85 TRP A CA 1
ATOM 687 C C . TRP A 1 85 ? 5.262 -0.007 -2.735 1.00 89.94 85 TRP A C 1
ATOM 689 O O . TRP A 1 85 ? 5.417 0.225 -3.940 1.00 89.94 85 TRP A O 1
ATOM 699 N N . LEU A 1 86 ? 4.190 -0.635 -2.261 1.00 86.62 86 LEU A N 1
ATOM 700 C CA . LEU A 1 86 ? 3.052 -0.963 -3.104 1.00 86.62 86 LEU A CA 1
ATOM 701 C C . LEU A 1 86 ? 2.208 0.306 -3.321 1.00 86.62 86 LEU A C 1
ATOM 703 O O . LEU A 1 86 ? 1.585 0.809 -2.385 1.00 86.62 86 LEU A O 1
ATOM 707 N N . CYS A 1 87 ? 2.201 0.848 -4.539 1.00 82.25 87 CYS A N 1
ATOM 708 C CA . CYS A 1 87 ? 1.400 2.013 -4.940 1.00 82.25 87 CYS A CA 1
ATOM 709 C C . CYS A 1 87 ? 0.528 1.718 -6.175 1.00 82.25 87 CYS A C 1
ATOM 711 O O . CYS A 1 87 ? 0.655 0.664 -6.792 1.00 82.25 87 CYS A O 1
ATOM 713 N N . ALA A 1 88 ? -0.390 2.618 -6.538 1.00 68.81 88 ALA A N 1
ATOM 714 C CA . ALA A 1 88 ? -1.306 2.426 -7.664 1.00 68.81 88 ALA A CA 1
ATOM 715 C C . ALA A 1 88 ? -1.191 3.578 -8.687 1.00 68.81 88 ALA A C 1
ATOM 717 O O . ALA A 1 88 ? -1.626 4.685 -8.377 1.00 68.81 88 ALA A O 1
ATOM 718 N N . PRO A 1 89 ? -0.658 3.345 -9.909 1.00 65.19 89 PRO A N 1
ATOM 719 C CA . PRO A 1 89 ? 0.043 2.138 -10.362 1.00 65.19 89 PRO A CA 1
ATOM 720 C C . PRO A 1 89 ? 1.402 1.965 -9.661 1.00 65.19 89 PRO A C 1
ATOM 722 O O . PRO A 1 89 ? 2.058 2.944 -9.311 1.00 65.19 89 PRO A O 1
ATOM 725 N N . VAL A 1 90 ? 1.854 0.718 -9.490 1.00 67.81 90 VAL A N 1
ATOM 726 C CA . VAL A 1 90 ? 3.159 0.434 -8.860 1.00 67.81 90 VAL A CA 1
ATOM 727 C C . VAL A 1 90 ? 4.302 0.927 -9.755 1.00 67.81 90 VAL A C 1
ATOM 729 O O . VAL A 1 90 ? 5.249 1.556 -9.295 1.00 67.81 90 VAL A O 1
ATOM 732 N N . HIS A 1 91 ? 4.179 0.671 -11.063 1.00 66.38 91 HIS A N 1
ATOM 733 C CA . HIS A 1 91 ? 5.112 1.107 -12.099 1.00 66.38 91 HIS A CA 1
ATOM 734 C C . HIS A 1 91 ? 4.350 1.513 -13.362 1.00 66.38 91 HIS A C 1
ATOM 736 O O . HIS A 1 91 ? 3.386 0.846 -13.739 1.00 66.38 91 HIS A O 1
ATOM 742 N N . VAL A 1 92 ? 4.840 2.535 -14.071 1.00 63.12 92 VAL A N 1
ATOM 743 C CA . VAL A 1 92 ? 4.198 3.119 -15.270 1.00 63.12 92 VAL A CA 1
ATOM 744 C C . VAL A 1 92 ? 3.943 2.090 -16.383 1.00 63.12 92 VAL A C 1
ATOM 746 O O . VAL A 1 92 ? 2.948 2.184 -17.094 1.00 63.12 92 VAL A O 1
ATOM 749 N N . TYR A 1 93 ? 4.808 1.080 -16.515 1.00 65.81 93 TYR A N 1
ATOM 750 C CA . TYR A 1 93 ? 4.707 0.050 -17.559 1.00 65.81 93 TYR A CA 1
ATOM 751 C C . TYR A 1 93 ? 4.049 -1.254 -17.093 1.00 65.81 93 TYR A C 1
ATOM 753 O O . TYR A 1 93 ? 3.938 -2.194 -17.879 1.00 65.81 93 TYR A O 1
ATOM 761 N N . CYS A 1 94 ? 3.645 -1.343 -15.822 1.00 69.31 94 CYS A N 1
ATOM 762 C CA . CYS A 1 94 ? 3.003 -2.536 -15.286 1.00 69.31 94 CYS A CA 1
ATOM 763 C C . CYS A 1 94 ? 1.489 -2.395 -15.292 1.00 69.31 94 CYS A C 1
ATOM 765 O O . CYS A 1 94 ? 0.919 -1.411 -14.827 1.00 69.31 94 CYS A O 1
ATOM 767 N N . GLY A 1 95 ? 0.825 -3.441 -15.758 1.00 65.81 95 GLY A N 1
ATOM 768 C CA . GLY A 1 95 ? -0.614 -3.534 -15.649 1.00 65.81 95 GLY A CA 1
ATOM 769 C C . GLY A 1 95 ? -1.061 -4.015 -14.272 1.00 65.81 95 GLY A C 1
ATOM 770 O O . GLY A 1 95 ? -1.094 -5.220 -14.034 1.00 65.81 95 GLY A O 1
ATOM 771 N N . CYS A 1 96 ? -1.440 -3.089 -13.393 1.00 67.50 96 CYS A N 1
ATOM 772 C CA . CYS A 1 96 ? -2.047 -3.409 -12.100 1.00 67.50 96 CYS A CA 1
ATOM 773 C C . CYS A 1 96 ? -3.576 -3.528 -12.231 1.00 67.50 96 CYS A C 1
ATOM 775 O O . CYS A 1 96 ? -4.207 -2.753 -12.954 1.00 67.50 96 CYS A O 1
ATOM 777 N N . GLU A 1 97 ? -4.161 -4.508 -11.543 1.00 69.25 97 GLU A N 1
ATOM 778 C CA . GLU A 1 97 ? -5.608 -4.702 -11.437 1.00 69.25 97 GLU A CA 1
ATOM 779 C C . GLU A 1 97 ? -6.004 -4.551 -9.972 1.00 69.25 97 GLU A C 1
ATOM 781 O O . GLU A 1 97 ? -5.371 -5.130 -9.090 1.00 69.25 97 GLU A O 1
ATOM 786 N N . PHE A 1 98 ? -7.033 -3.747 -9.723 1.00 70.81 98 PHE A N 1
ATOM 787 C CA . PHE A 1 98 ? -7.523 -3.451 -8.385 1.00 70.81 98 PHE A CA 1
ATOM 788 C C . PHE A 1 98 ? -8.993 -3.829 -8.322 1.00 70.81 98 PHE A C 1
ATOM 790 O O . PHE A 1 98 ? -9.772 -3.472 -9.204 1.00 70.81 98 PHE A O 1
ATOM 797 N N . THR A 1 99 ? -9.365 -4.561 -7.278 1.00 69.62 99 THR A N 1
ATOM 798 C CA . THR A 1 99 ? -10.765 -4.845 -6.968 1.00 69.62 99 THR A CA 1
ATOM 799 C C . THR A 1 99 ? -11.091 -4.150 -5.663 1.00 69.62 99 THR A C 1
ATOM 801 O O . THR A 1 99 ? -10.445 -4.401 -4.646 1.00 69.62 99 THR A O 1
ATOM 804 N N . ASN A 1 100 ? -12.080 -3.259 -5.688 1.00 70.44 100 ASN A N 1
ATOM 805 C CA . ASN A 1 100 ? -12.538 -2.611 -4.473 1.00 70.44 100 ASN A CA 1
ATOM 806 C C . ASN A 1 100 ? -13.467 -3.567 -3.708 1.00 70.44 100 ASN A C 1
ATOM 808 O O . ASN A 1 100 ? -14.593 -3.835 -4.126 1.00 70.44 100 ASN A O 1
ATOM 812 N N . ASN A 1 101 ? -12.984 -4.082 -2.575 1.00 67.94 101 ASN A N 1
ATOM 813 C CA . ASN A 1 101 ? -13.745 -5.004 -1.735 1.00 67.94 101 ASN A CA 1
ATOM 814 C C . ASN A 1 101 ? -14.899 -4.325 -0.969 1.00 67.94 101 ASN A C 1
ATOM 816 O O . ASN A 1 101 ? -15.774 -5.040 -0.489 1.00 67.94 101 ASN A O 1
ATOM 820 N N . ALA A 1 102 ? -14.965 -2.989 -0.890 1.00 60.84 102 ALA A N 1
ATOM 821 C CA . ALA A 1 102 ? -16.107 -2.292 -0.285 1.00 60.84 102 ALA A CA 1
ATOM 822 C C . ALA A 1 102 ? -17.424 -2.581 -1.031 1.00 60.84 102 ALA A C 1
ATOM 824 O O . ALA A 1 102 ? -18.485 -2.635 -0.418 1.00 60.84 102 ALA A O 1
ATOM 825 N N . PHE A 1 103 ? -17.344 -2.849 -2.338 1.00 51.72 103 PHE A N 1
ATOM 826 C CA . PHE A 1 103 ? -18.495 -3.169 -3.187 1.00 51.72 103 PHE A CA 1
ATOM 827 C C . PHE A 1 103 ? -18.716 -4.677 -3.380 1.00 51.72 103 PHE A C 1
ATOM 829 O O . PHE A 1 103 ? -19.637 -5.076 -4.081 1.00 51.72 103 PHE A O 1
ATOM 836 N N . ARG A 1 104 ? -17.906 -5.553 -2.764 1.00 49.22 104 ARG A N 1
ATOM 837 C CA . ARG A 1 104 ? -18.054 -7.015 -2.946 1.00 49.22 104 ARG A CA 1
ATOM 838 C C . ARG A 1 104 ? -19.314 -7.592 -2.293 1.00 49.22 104 ARG A C 1
ATOM 840 O O . ARG A 1 104 ? -19.724 -8.682 -2.674 1.00 49.22 104 ARG A O 1
ATOM 847 N N . ASN A 1 105 ? -19.913 -6.871 -1.341 1.00 45.53 105 ASN A N 1
ATOM 848 C CA . ASN A 1 105 ? -21.133 -7.279 -0.635 1.00 45.53 105 ASN A CA 1
ATOM 849 C C . ASN A 1 105 ? -22.401 -6.554 -1.100 1.00 45.53 105 ASN A C 1
ATOM 851 O O . ASN A 1 105 ? -23.490 -6.922 -0.656 1.00 45.53 105 ASN A O 1
ATOM 855 N N . SER A 1 106 ? -22.312 -5.571 -2.002 1.00 48.28 106 SER A N 1
ATOM 856 C CA . SER A 1 106 ? -23.511 -5.161 -2.721 1.00 48.28 106 SER A CA 1
ATOM 857 C C . SER A 1 106 ? -23.766 -6.224 -3.783 1.00 48.28 106 SER A C 1
ATOM 859 O O . SER A 1 106 ? -22.969 -6.436 -4.695 1.00 48.28 106 SER A O 1
ATOM 861 N N . LYS A 1 107 ? -24.897 -6.928 -3.683 1.00 47.38 107 LYS A N 1
ATOM 862 C CA . LYS A 1 107 ? -25.528 -7.483 -4.883 1.00 47.38 107 LYS A CA 1
ATOM 863 C C . LYS A 1 107 ? -25.867 -6.286 -5.771 1.00 47.38 107 LYS A C 1
ATOM 865 O O . LYS A 1 107 ? -26.989 -5.804 -5.728 1.00 47.38 107 LYS A O 1
ATOM 870 N N . SER A 1 108 ? -24.895 -5.770 -6.514 1.00 47.50 108 SER A N 1
ATOM 871 C CA . SER A 1 108 ? -25.178 -4.844 -7.595 1.00 47.50 108 SER A CA 1
ATOM 872 C C . SER A 1 108 ? -25.800 -5.699 -8.689 1.00 47.50 108 SER A C 1
ATOM 874 O O . SER A 1 108 ? -25.119 -6.420 -9.421 1.00 47.50 108 SER A O 1
ATOM 876 N N . SER A 1 109 ? -27.130 -5.748 -8.699 1.00 44.81 109 SER A N 1
ATOM 877 C CA . SER A 1 109 ? -27.863 -6.150 -9.888 1.00 44.81 109 SER A CA 1
ATOM 878 C C . SER A 1 109 ? -27.475 -5.176 -10.996 1.00 44.81 109 SER A C 1
ATOM 880 O O . SER A 1 109 ? -27.467 -3.969 -10.768 1.00 44.81 109 SER A O 1
ATOM 882 N N . ASN A 1 110 ? -27.168 -5.697 -12.187 1.00 50.91 110 ASN A N 1
ATOM 883 C CA . ASN A 1 110 ? -26.848 -4.917 -13.396 1.00 50.91 110 ASN A CA 1
ATOM 884 C C . ASN A 1 110 ? -27.795 -3.723 -13.652 1.00 50.91 110 ASN A C 1
ATOM 886 O O . ASN A 1 110 ? -27.408 -2.772 -14.317 1.00 50.91 110 ASN A O 1
ATOM 890 N N . GLU A 1 111 ? -29.009 -3.778 -13.110 1.00 50.81 111 GLU A N 1
ATOM 891 C CA . GLU A 1 111 ? -30.066 -2.773 -13.213 1.00 50.81 111 GLU A CA 1
ATOM 892 C C . GLU A 1 111 ? -29.681 -1.396 -12.625 1.00 50.81 111 GLU A C 1
ATOM 894 O O . GLU A 1 111 ? -30.020 -0.379 -13.216 1.00 50.81 111 GLU A O 1
ATOM 899 N N . GLU A 1 112 ? -28.904 -1.323 -11.531 1.00 52.00 112 GLU A N 1
ATOM 900 C CA . GLU A 1 112 ? -28.528 -0.025 -10.921 1.00 52.00 112 GLU A CA 1
ATOM 901 C C . GLU A 1 112 ? -27.445 0.728 -11.712 1.00 52.00 112 GLU A C 1
ATOM 903 O O . GLU A 1 112 ? -27.387 1.958 -11.685 1.00 52.00 112 GLU A O 1
ATOM 908 N N . LEU A 1 113 ? -26.574 0.006 -12.427 1.00 50.91 113 LEU A N 1
ATOM 909 C CA . LEU A 1 113 ? -25.522 0.628 -13.236 1.00 50.91 113 LEU A CA 1
ATOM 910 C C . LEU A 1 113 ? -26.091 1.249 -14.516 1.00 50.91 113 LEU A C 1
ATOM 912 O O . LEU A 1 113 ? -25.635 2.318 -14.916 1.00 50.91 113 LEU A O 1
ATOM 916 N N . GLU A 1 114 ? -27.084 0.614 -15.143 1.00 56.19 114 GLU A N 1
ATOM 917 C CA . GLU A 1 114 ? -27.751 1.167 -16.330 1.00 56.19 114 GLU A CA 1
ATOM 918 C C . GLU A 1 114 ? -28.520 2.457 -16.001 1.00 56.19 114 GLU A C 1
ATOM 920 O O . GLU A 1 114 ? -28.493 3.403 -16.791 1.00 56.19 114 GLU A O 1
ATOM 925 N N . ASP A 1 115 ? -29.122 2.549 -14.812 1.00 57.28 115 ASP A N 1
ATOM 926 C CA . ASP A 1 115 ? -29.911 3.716 -14.394 1.00 57.28 115 ASP A CA 1
ATOM 927 C C . ASP A 1 115 ? -29.034 4.962 -14.154 1.00 57.28 115 ASP A C 1
ATOM 929 O O . ASP A 1 115 ? -29.381 6.070 -14.573 1.00 57.28 115 ASP A O 1
ATOM 933 N N . TRP A 1 116 ? -27.833 4.782 -13.585 1.00 54.81 116 TRP A N 1
ATOM 934 C CA . TRP A 1 116 ? -26.882 5.881 -13.363 1.00 54.81 116 TRP A CA 1
ATOM 935 C C . TRP A 1 116 ? -26.299 6.448 -14.666 1.00 54.81 116 TRP A C 1
ATOM 937 O O . TRP A 1 116 ? -26.146 7.661 -14.803 1.00 54.81 116 TRP A O 1
ATOM 947 N N . TYR A 1 117 ? -26.013 5.599 -15.661 1.00 55.81 117 TYR A N 1
ATOM 948 C CA . TYR A 1 117 ? -25.580 6.080 -16.981 1.00 55.81 117 TYR A CA 1
ATOM 949 C C . TYR A 1 117 ? -26.703 6.793 -17.742 1.00 55.81 117 TYR A C 1
ATOM 951 O O . TYR A 1 117 ? -26.426 7.699 -18.525 1.00 55.81 117 TYR A O 1
ATOM 959 N N . SER A 1 118 ? -27.957 6.413 -17.495 1.00 61.38 118 SER A N 1
ATOM 960 C CA . SER A 1 118 ? -29.135 6.999 -18.146 1.00 61.38 118 SER A CA 1
ATOM 961 C C . SER A 1 118 ? -29.477 8.402 -17.634 1.00 61.38 118 SER A C 1
ATOM 963 O O . SER A 1 118 ? -30.180 9.142 -18.316 1.00 61.38 118 SER A O 1
ATOM 965 N N . THR A 1 119 ? -28.979 8.782 -16.453 1.00 62.44 119 THR A N 1
ATOM 966 C CA . THR A 1 119 ? -29.199 10.104 -15.840 1.00 62.44 119 THR A CA 1
ATOM 967 C C . THR A 1 119 ? -28.099 11.123 -16.145 1.00 62.44 119 THR A C 1
ATOM 969 O O . THR A 1 119 ? -28.227 12.289 -15.769 1.00 62.44 119 THR A O 1
ATOM 972 N N . LEU A 1 120 ? -27.025 10.721 -16.829 1.00 57.88 120 LEU A N 1
ATOM 973 C CA . LEU A 1 120 ? -26.008 11.651 -17.314 1.00 57.88 120 LEU A CA 1
ATOM 974 C C . LEU A 1 120 ? -26.507 12.315 -18.604 1.00 57.88 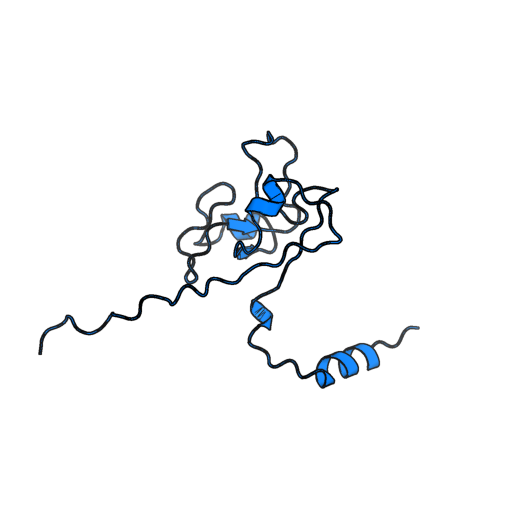120 LEU A C 1
ATOM 976 O O . LEU A 1 120 ? -26.263 11.832 -19.709 1.00 57.88 120 LEU A O 1
ATOM 980 N N . GLU A 1 121 ? -27.221 13.430 -18.457 1.00 59.94 121 GLU A N 1
ATOM 981 C CA . GLU A 1 121 ? -27.469 14.353 -19.564 1.00 59.94 121 GLU A CA 1
ATOM 982 C C . GLU A 1 121 ? -26.144 15.034 -19.938 1.00 59.94 121 GLU A C 1
ATOM 984 O O . GLU A 1 121 ? -25.508 15.700 -19.119 1.00 59.94 121 GLU A O 1
ATOM 989 N N . PHE A 1 122 ? -25.696 14.815 -21.173 1.00 58.25 122 PHE A N 1
ATOM 990 C CA . PHE A 1 122 ? -24.568 15.532 -21.757 1.00 58.25 122 PHE A CA 1
ATOM 991 C C . PHE A 1 122 ? -25.122 16.729 -22.540 1.00 58.25 122 PHE A C 1
ATOM 993 O O . PHE A 1 122 ? -25.711 16.527 -23.603 1.00 58.25 122 PHE A O 1
ATOM 1000 N N . ASP A 1 123 ? -24.944 17.938 -21.999 1.00 47.31 123 ASP A N 1
ATOM 1001 C CA . ASP A 1 123 ? -25.118 19.213 -22.720 1.00 47.31 123 ASP A CA 1
ATOM 1002 C C . ASP A 1 123 ? -23.962 19.476 -23.705 1.00 47.31 123 ASP A C 1
ATOM 1004 O O . ASP A 1 123 ? -22.786 19.209 -23.345 1.00 47.31 123 ASP A O 1
#

pLDDT: mean 71.03, std 20.21, range [33.12, 97.75]

Secondary structure (DSSP, 8-state):
--TT-S---------------TT----HHHHHTTT---EE-SSHHHHHHSTTB-STTBB-S-TT---BEE-TT---TT--GGG----SSSSTTS------GGGTTS---HHHHHHHHHT----

Radius of gyration: 19.06 Å; chains: 1; bounding box: 46×43×56 Å

Foldseek 3Di:
DDPPPPDDDDPPPPPDDDDDDPPWDADPVLVVCPPQDEAEDAAPVRQVPDPQDPPDQAGDPDPVPHGGYEYPPDAQVPHDPVPQHCYVVSDPRTDDDDDDCVCVPPPPDPVVVVVVVVPPDDD

Sequence (123 aa):
MSFLDFYKDEPEIHTHEFLKSKKRVSCEFCSAHWGTIIRVFEDEKEFEESPYYGGGDTVINDPNGVKIAVWAGKNNIGRSPEDFWLCAPVHVYCGCEFTNNAFRNSKSSNEELEDWYSTLEFD